Protein AF-A0A920ECJ3-F1 (afdb_monomer_lite)

Structure (mmCIF, N/CA/C/O backbone):
data_AF-A0A920ECJ3-F1
#
_entry.id   AF-A0A920ECJ3-F1
#
loop_
_atom_site.group_PDB
_atom_site.id
_atom_site.type_symbol
_atom_site.label_atom_id
_atom_site.label_alt_id
_atom_site.label_comp_id
_atom_site.label_asym_id
_atom_site.label_entity_id
_atom_site.label_seq_id
_atom_site.pdbx_PDB_ins_code
_atom_site.Cartn_x
_atom_site.Cartn_y
_atom_site.Cartn_z
_atom_site.occupancy
_atom_site.B_iso_or_equiv
_atom_site.auth_seq_id
_atom_site.auth_comp_id
_atom_site.auth_asym_id
_atom_site.auth_atom_id
_atom_site.pdbx_PDB_model_num
ATOM 1 N N . MET A 1 1 ? 9.152 9.566 -2.897 1.00 56.56 1 MET A N 1
ATOM 2 C CA . MET A 1 1 ? 8.257 10.695 -3.264 1.00 56.56 1 MET A CA 1
ATOM 3 C C . MET A 1 1 ? 6.819 10.217 -3.081 1.00 56.56 1 MET A C 1
ATOM 5 O O . MET A 1 1 ? 6.414 9.333 -3.817 1.00 56.56 1 MET A O 1
ATOM 9 N N . GLY A 1 2 ? 6.094 10.719 -2.073 1.00 70.94 2 GLY A N 1
ATOM 10 C CA . GLY A 1 2 ? 4.828 10.125 -1.602 1.00 70.94 2 GLY A CA 1
ATOM 11 C C . GLY A 1 2 ? 3.560 10.951 -1.839 1.00 70.94 2 GLY A C 1
ATOM 12 O O . GLY A 1 2 ? 2.548 10.647 -1.233 1.00 70.94 2 GLY A O 1
ATOM 13 N N . GLY A 1 3 ? 3.586 11.991 -2.681 1.00 87.81 3 GLY A N 1
ATOM 14 C CA . GLY A 1 3 ? 2.520 13.008 -2.732 1.00 87.81 3 GLY A CA 1
ATOM 15 C C . GLY A 1 3 ? 1.088 12.464 -2.847 1.00 87.81 3 GLY A C 1
ATOM 16 O O . GLY A 1 3 ? 0.232 12.853 -2.063 1.00 87.81 3 GLY A O 1
ATOM 17 N N . ILE A 1 4 ? 0.832 11.533 -3.772 1.00 94.44 4 ILE A N 1
ATOM 18 C CA . ILE A 1 4 ? -0.511 10.947 -3.935 1.00 94.44 4 ILE A CA 1
ATOM 19 C C . ILE A 1 4 ? -0.858 10.023 -2.763 1.00 94.44 4 ILE A C 1
ATOM 21 O O . ILE A 1 4 ? -1.931 10.148 -2.185 1.00 94.44 4 ILE A O 1
ATOM 25 N N . ALA A 1 5 ? 0.054 9.121 -2.392 1.00 95.75 5 ALA A N 1
ATOM 26 C CA . ALA A 1 5 ? -0.175 8.153 -1.320 1.00 95.75 5 ALA A CA 1
ATOM 27 C C . ALA A 1 5 ? -0.432 8.842 0.032 1.00 95.75 5 ALA A C 1
ATOM 29 O O . ALA A 1 5 ? -1.329 8.465 0.774 1.00 95.75 5 ALA A O 1
ATOM 30 N N . TRP A 1 6 ? 0.313 9.906 0.320 1.00 97.12 6 TRP A N 1
ATOM 31 C CA . TRP A 1 6 ? 0.138 10.732 1.510 1.00 97.12 6 TRP A CA 1
ATOM 32 C C . TRP A 1 6 ? -1.158 11.538 1.484 1.00 97.12 6 TRP A C 1
ATOM 34 O O . TRP A 1 6 ? -1.802 11.651 2.519 1.00 97.12 6 TRP A O 1
ATOM 44 N N . GLY A 1 7 ? -1.568 12.053 0.322 1.00 97.75 7 GLY A N 1
ATOM 45 C CA . GLY A 1 7 ? -2.862 12.724 0.178 1.00 97.75 7 GLY A CA 1
ATOM 46 C C . GLY A 1 7 ? -4.048 11.778 0.399 1.00 97.75 7 GLY A C 1
ATOM 47 O O . GLY A 1 7 ? -5.026 12.165 1.030 1.00 97.75 7 GLY A O 1
ATOM 48 N N . LEU A 1 8 ? -3.949 10.526 -0.062 1.00 97.69 8 LEU A N 1
ATOM 49 C CA . LEU A 1 8 ? -4.944 9.488 0.235 1.00 97.69 8 LEU A CA 1
ATOM 50 C C . LEU A 1 8 ? -4.976 9.161 1.733 1.00 97.69 8 LEU A C 1
ATOM 52 O O . LEU A 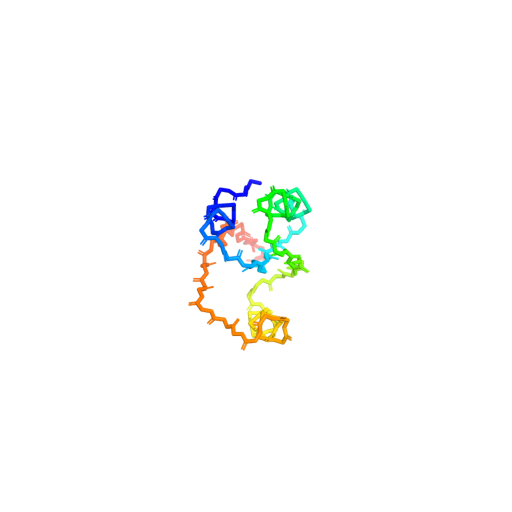1 8 ? -6.048 9.102 2.325 1.00 97.69 8 LEU A O 1
ATOM 56 N N . ALA A 1 9 ? -3.810 9.041 2.368 1.00 98.12 9 ALA A N 1
ATOM 57 C CA . ALA A 1 9 ? -3.733 8.817 3.807 1.00 98.12 9 ALA A CA 1
ATOM 58 C C . ALA A 1 9 ? -4.321 9.991 4.620 1.00 98.12 9 ALA A C 1
ATOM 60 O O . ALA A 1 9 ? -5.049 9.777 5.582 1.00 98.12 9 ALA A O 1
ATOM 61 N N . GLU A 1 10 ? -4.080 11.240 4.205 1.00 98.19 10 GLU A N 1
ATOM 62 C CA . GLU A 1 10 ? -4.710 12.435 4.799 1.00 98.19 10 GLU A CA 1
ATOM 63 C C . GLU A 1 10 ? -6.239 12.432 4.655 1.00 98.19 10 GLU A C 1
ATOM 65 O O . GLU A 1 10 ? -6.936 12.996 5.499 1.00 98.19 10 GLU A O 1
ATOM 70 N N . ALA A 1 11 ? -6.767 11.779 3.617 1.00 98.00 11 ALA A N 1
ATOM 71 C CA . ALA A 1 11 ? -8.199 11.574 3.425 1.00 98.00 11 ALA A CA 1
ATOM 72 C C . ALA A 1 11 ? -8.768 10.391 4.235 1.00 98.00 11 ALA A C 1
ATOM 74 O O . ALA A 1 11 ? -9.978 10.170 4.198 1.00 98.00 11 ALA A O 1
ATOM 75 N N . GLY A 1 12 ? -7.930 9.662 4.981 1.00 97.94 12 GLY A N 1
ATOM 76 C CA . GLY A 1 12 ? -8.338 8.518 5.798 1.00 97.94 12 GLY A CA 1
ATOM 77 C C . GLY A 1 12 ? -8.367 7.189 5.043 1.00 97.94 12 GLY A C 1
ATOM 78 O O . GLY A 1 12 ? -9.182 6.333 5.372 1.00 97.94 12 GLY A O 1
ATOM 79 N N . CYS A 1 13 ? -7.551 7.038 3.996 1.00 98.31 13 CYS A N 1
ATOM 80 C CA . CYS A 1 13 ? -7.402 5.768 3.291 1.00 98.31 13 CYS A CA 1
ATOM 81 C C . CYS A 1 13 ? -6.198 4.977 3.811 1.00 98.31 13 CYS A C 1
ATOM 83 O O . CYS A 1 13 ? -5.085 5.509 3.833 1.00 98.31 13 CYS A O 1
ATOM 85 N N . ASP A 1 14 ? -6.396 3.687 4.067 1.00 98.50 14 ASP A N 1
ATOM 86 C CA . ASP A 1 14 ? -5.311 2.706 4.097 1.00 98.50 14 ASP A CA 1
ATOM 87 C C . ASP A 1 14 ? -4.787 2.470 2.672 1.00 98.50 14 ASP A C 1
ATOM 89 O O . ASP A 1 14 ? -5.545 2.497 1.694 1.00 98.50 14 ASP A O 1
ATOM 93 N N . VAL A 1 15 ? -3.471 2.296 2.518 1.00 97.81 15 VAL A N 1
ATOM 94 C CA . VAL A 1 15 ? -2.828 2.349 1.196 1.00 97.81 15 VAL A CA 1
ATOM 95 C C . VAL A 1 15 ? -1.876 1.179 0.980 1.00 97.81 15 VAL A C 1
ATOM 97 O O . VAL A 1 15 ? -0.882 1.014 1.687 1.00 97.81 15 VAL A O 1
ATOM 100 N N . VAL A 1 16 ? -2.106 0.417 -0.091 1.00 97.38 16 VAL A N 1
ATOM 101 C CA . VAL A 1 16 ? -1.091 -0.490 -0.641 1.00 97.38 16 VAL A CA 1
ATOM 102 C C . VAL A 1 16 ? -0.256 0.265 -1.674 1.00 97.38 16 VAL A C 1
ATOM 104 O O . VAL A 1 16 ? -0.790 0.839 -2.623 1.00 97.38 16 VAL A O 1
ATOM 107 N N . ILE A 1 17 ? 1.064 0.272 -1.507 1.00 95.38 17 ILE A N 1
ATOM 108 C CA . ILE A 1 17 ? 2.006 0.939 -2.408 1.00 95.38 17 ILE A CA 1
ATOM 109 C C . ILE A 1 17 ? 2.859 -0.078 -3.167 1.00 95.38 17 ILE A C 1
ATOM 111 O O . ILE A 1 17 ? 3.433 -0.998 -2.586 1.00 95.38 17 ILE A O 1
ATOM 115 N N . ASN A 1 18 ? 2.978 0.122 -4.482 1.00 94.06 18 ASN A N 1
ATOM 116 C CA . ASN A 1 18 ? 3.789 -0.704 -5.369 1.00 94.06 18 ASN A CA 1
ATOM 117 C C . ASN A 1 18 ? 4.776 0.146 -6.175 1.00 94.06 18 ASN A C 1
ATOM 119 O O . ASN A 1 18 ? 4.418 1.169 -6.760 1.00 94.06 18 ASN A O 1
ATOM 123 N N . ALA A 1 19 ? 6.027 -0.299 -6.206 1.00 90.44 19 ALA A N 1
ATOM 124 C CA . ALA A 1 19 ? 7.070 0.197 -7.093 1.00 90.44 19 ALA A CA 1
ATOM 125 C C . ALA A 1 19 ? 8.167 -0.868 -7.214 1.00 90.44 19 ALA A C 1
ATOM 127 O O . ALA A 1 19 ? 8.131 -1.879 -6.522 1.00 90.44 19 ALA A O 1
ATOM 128 N N . ARG A 1 20 ? 9.168 -0.611 -8.062 1.00 86.12 20 ARG A N 1
ATOM 129 C CA . ARG A 1 20 ? 10.388 -1.424 -8.156 1.00 86.12 20 ARG A CA 1
ATOM 130 C C . ARG A 1 20 ? 11.507 -0.744 -7.365 1.00 86.12 20 ARG A C 1
ATOM 132 O O . ARG A 1 20 ? 12.103 0.213 -7.866 1.00 86.12 20 ARG A O 1
ATOM 139 N N . ARG A 1 21 ? 11.773 -1.221 -6.143 1.00 68.56 21 ARG A N 1
ATOM 140 C CA . ARG A 1 21 ? 12.938 -0.883 -5.286 1.00 68.56 21 ARG A CA 1
ATOM 141 C C . ARG A 1 21 ? 13.297 0.612 -5.147 1.00 68.56 21 ARG A C 1
ATOM 143 O O . ARG A 1 21 ? 14.481 0.958 -5.154 1.00 68.56 21 ARG A O 1
ATOM 150 N N . LYS A 1 22 ? 12.318 1.518 -5.025 1.00 67.94 22 LYS A N 1
ATOM 151 C CA . LYS A 1 22 ? 12.570 2.948 -4.735 1.00 67.94 22 LYS A CA 1
ATOM 152 C C . LYS A 1 22 ? 11.630 3.497 -3.668 1.00 67.94 22 LYS A C 1
ATOM 154 O O . LYS A 1 22 ? 10.425 3.520 -3.887 1.00 67.94 22 LYS A O 1
ATOM 159 N N . ASP A 1 23 ? 12.214 4.008 -2.582 1.00 83.38 23 ASP A N 1
ATOM 160 C CA . ASP A 1 23 ? 11.602 4.858 -1.546 1.00 83.38 23 ASP A CA 1
ATOM 161 C C . ASP A 1 23 ? 10.216 4.412 -1.024 1.00 83.38 23 ASP A C 1
ATOM 163 O O . ASP A 1 23 ? 9.417 5.254 -0.586 1.00 83.38 23 ASP A O 1
ATOM 167 N N . LEU A 1 24 ? 9.905 3.111 -1.073 1.00 91.44 24 LEU A N 1
ATOM 168 C CA . LEU A 1 24 ? 8.610 2.584 -0.635 1.00 91.44 24 LEU A CA 1
ATOM 169 C C . LEU A 1 24 ? 8.487 2.701 0.880 1.00 91.44 24 LEU A C 1
ATOM 171 O O . LEU A 1 24 ? 7.471 3.173 1.370 1.00 91.44 24 LEU A O 1
ATOM 175 N N . GLU A 1 25 ? 9.553 2.407 1.614 1.00 93.81 25 GLU A N 1
ATOM 176 C CA . GLU A 1 25 ? 9.605 2.477 3.073 1.00 93.81 25 GLU A CA 1
ATOM 177 C C . GLU A 1 25 ? 9.403 3.909 3.583 1.00 93.81 25 GLU A C 1
ATOM 179 O O . GLU A 1 25 ? 8.685 4.132 4.552 1.00 93.81 25 GLU A O 1
ATOM 184 N N . ILE A 1 26 ? 9.983 4.905 2.901 1.00 94.38 26 ILE A N 1
ATOM 185 C CA . ILE A 1 26 ? 9.771 6.325 3.229 1.00 94.38 26 ILE A CA 1
ATOM 186 C C . ILE A 1 26 ? 8.307 6.706 2.997 1.00 94.38 26 ILE A C 1
ATOM 188 O O . ILE A 1 26 ? 7.712 7.444 3.782 1.00 94.38 26 ILE A O 1
ATOM 192 N N . THR A 1 27 ? 7.726 6.218 1.902 1.00 95.06 27 THR A N 1
ATOM 193 C CA . THR A 1 27 ? 6.333 6.508 1.563 1.00 95.06 27 THR A CA 1
ATOM 194 C C . THR A 1 27 ? 5.383 5.851 2.562 1.00 95.06 27 THR A C 1
ATOM 196 O O . THR A 1 27 ? 4.510 6.549 3.071 1.00 95.06 27 THR A O 1
ATOM 199 N N . ALA A 1 28 ? 5.606 4.576 2.899 1.00 96.75 28 ALA A N 1
ATOM 200 C CA . ALA A 1 28 ? 4.863 3.827 3.911 1.00 96.75 28 ALA A CA 1
ATOM 201 C C . ALA A 1 28 ? 4.919 4.519 5.269 1.00 96.75 28 ALA A C 1
ATOM 203 O O . ALA A 1 28 ? 3.880 4.846 5.828 1.00 96.75 28 ALA A O 1
ATOM 204 N N . LYS A 1 29 ? 6.119 4.881 5.735 1.00 97.06 29 LYS A N 1
ATOM 205 C CA . LYS A 1 29 ? 6.266 5.616 6.991 1.00 97.06 29 LYS A CA 1
ATOM 206 C C . LYS A 1 29 ? 5.471 6.925 6.990 1.00 97.06 29 LYS A C 1
ATOM 208 O O . LYS A 1 29 ? 4.842 7.267 7.980 1.00 97.06 29 LYS A O 1
ATOM 213 N N . GLY A 1 30 ? 5.467 7.659 5.877 1.00 96.88 30 GLY A N 1
ATOM 214 C CA . GLY A 1 30 ? 4.678 8.886 5.779 1.00 96.88 30 GLY A CA 1
ATOM 215 C C . GLY A 1 30 ? 3.159 8.651 5.773 1.00 96.88 30 GLY A C 1
ATOM 216 O O . GLY A 1 30 ? 2.427 9.527 6.228 1.00 96.88 30 GLY A O 1
ATOM 217 N N . ILE A 1 31 ? 2.675 7.504 5.287 1.00 98.12 31 ILE A N 1
ATOM 218 C CA . ILE A 1 31 ? 1.266 7.090 5.425 1.00 98.12 31 ILE A CA 1
ATOM 219 C C . ILE A 1 31 ? 0.961 6.798 6.903 1.00 98.12 31 ILE A C 1
ATOM 221 O O . ILE A 1 31 ? 0.015 7.354 7.455 1.00 98.12 31 ILE A O 1
ATOM 225 N N . GLU A 1 32 ? 1.817 6.020 7.566 1.00 98.00 32 GLU A N 1
ATOM 226 C CA . GLU A 1 32 ? 1.676 5.662 8.985 1.00 98.00 32 GLU A CA 1
ATOM 227 C C . GLU A 1 32 ? 1.706 6.892 9.906 1.00 98.00 32 GLU A C 1
ATOM 229 O O . GLU A 1 32 ? 0.911 7.002 10.837 1.00 98.00 32 GLU A O 1
ATOM 234 N N . GLU A 1 33 ? 2.562 7.879 9.620 1.00 98.06 33 GLU A N 1
ATOM 235 C CA . GLU A 1 33 ? 2.614 9.163 10.339 1.00 98.06 33 GLU A CA 1
ATOM 236 C C . GLU A 1 33 ? 1.308 9.973 10.227 1.00 98.06 33 GLU A C 1
ATOM 238 O O . GLU A 1 33 ? 1.058 10.856 11.049 1.00 98.06 33 GLU A O 1
ATOM 243 N N . ARG A 1 34 ? 0.458 9.669 9.239 1.00 97.94 34 ARG A N 1
ATOM 244 C CA . ARG A 1 34 ? -0.885 10.252 9.061 1.00 97.94 34 ARG A CA 1
ATOM 245 C C . ARG A 1 34 ? -1.986 9.409 9.707 1.00 97.94 34 ARG A C 1
ATOM 247 O O . ARG A 1 34 ? -3.156 9.769 9.622 1.00 97.94 34 ARG A O 1
ATOM 254 N N . GLY A 1 35 ? -1.616 8.324 10.386 1.00 98.31 35 GLY A N 1
ATOM 255 C CA . GLY A 1 35 ? -2.523 7.471 11.146 1.00 98.31 35 GLY A CA 1
ATOM 256 C C . GLY A 1 35 ? -3.286 6.449 10.308 1.00 98.31 35 GLY A C 1
ATOM 257 O O . GLY A 1 35 ? -4.311 5.970 10.781 1.00 98.31 35 GLY A O 1
ATOM 258 N N . GLN A 1 36 ? -2.828 6.156 9.090 1.00 98.50 36 GLN A N 1
ATOM 259 C CA . GLN A 1 36 ? -3.386 5.109 8.226 1.00 98.50 36 GLN A CA 1
ATOM 260 C C . GLN A 1 36 ? -2.397 3.952 8.073 1.00 98.50 36 GLN A C 1
ATOM 262 O O . GLN A 1 36 ? -1.200 4.120 8.313 1.00 98.50 36 GLN A O 1
ATOM 267 N N . GLU A 1 37 ? -2.878 2.787 7.657 1.00 98.19 37 GLU A N 1
ATOM 268 C CA . GLU A 1 37 ? -2.043 1.615 7.417 1.00 98.19 37 GLU A CA 1
ATOM 269 C C . GLU A 1 37 ? -1.406 1.642 6.022 1.00 98.19 37 GLU A C 1
ATOM 271 O O . GLU A 1 37 ? -1.997 2.082 5.030 1.00 98.19 37 GLU A O 1
ATOM 276 N N . ALA A 1 38 ? -0.168 1.149 5.940 1.00 97.50 38 ALA A N 1
ATOM 277 C CA . ALA A 1 38 ? 0.584 1.054 4.699 1.00 97.50 38 ALA A CA 1
ATOM 278 C C . ALA A 1 38 ? 1.055 -0.378 4.452 1.00 97.50 38 ALA A C 1
ATOM 280 O O . ALA A 1 38 ? 1.711 -0.982 5.299 1.00 97.50 38 ALA A O 1
ATOM 281 N N . LEU A 1 39 ? 0.802 -0.896 3.250 1.00 97.31 39 LEU A N 1
ATOM 282 C CA . LEU A 1 39 ? 1.352 -2.177 2.807 1.00 97.31 39 LEU A CA 1
ATOM 283 C C . LEU A 1 39 ? 2.274 -1.976 1.613 1.00 97.31 39 LEU A C 1
ATOM 285 O O . LEU A 1 39 ? 1.913 -1.346 0.622 1.00 97.31 39 LEU A O 1
ATOM 289 N N . ILE A 1 40 ? 3.477 -2.533 1.703 1.00 95.69 40 ILE A N 1
ATOM 290 C CA . ILE A 1 40 ? 4.470 -2.472 0.634 1.00 95.69 40 ILE A CA 1
ATOM 291 C C . ILE A 1 40 ? 4.372 -3.734 -0.213 1.00 95.69 40 ILE A C 1
ATOM 293 O O . ILE A 1 40 ? 4.497 -4.848 0.295 1.00 95.69 40 ILE A O 1
ATOM 297 N N . TYR A 1 41 ? 4.237 -3.550 -1.522 1.00 94.69 41 TYR A N 1
ATOM 298 C CA . TYR A 1 41 ? 4.338 -4.622 -2.501 1.00 94.69 41 TYR A CA 1
ATOM 299 C C . TYR A 1 41 ? 5.406 -4.281 -3.544 1.00 94.69 41 TYR A C 1
ATOM 301 O O . TYR A 1 41 ? 5.141 -3.582 -4.519 1.00 94.69 41 TYR A O 1
ATOM 309 N N . ASP A 1 42 ? 6.638 -4.744 -3.332 1.00 92.50 42 ASP A N 1
ATOM 310 C CA . ASP A 1 42 ? 7.774 -4.501 -4.236 1.00 92.50 42 ASP A CA 1
ATOM 311 C C . ASP A 1 42 ? 7.778 -5.522 -5.385 1.00 92.50 42 ASP A C 1
ATOM 313 O O . ASP A 1 42 ? 8.262 -6.646 -5.245 1.00 92.50 42 ASP A O 1
ATOM 317 N N . ALA A 1 43 ? 7.179 -5.145 -6.515 1.00 90.38 43 ALA A N 1
ATOM 318 C CA . ALA A 1 43 ? 7.053 -5.994 -7.699 1.00 90.38 43 ALA A CA 1
ATOM 319 C C . ALA A 1 43 ? 6.877 -5.157 -8.976 1.00 90.38 43 ALA A C 1
ATOM 321 O O . ALA A 1 43 ? 6.432 -4.008 -8.923 1.00 90.38 43 ALA A O 1
ATOM 322 N N . ASP A 1 44 ? 7.183 -5.734 -10.144 1.00 90.56 44 ASP A N 1
ATOM 323 C CA . ASP A 1 44 ? 6.815 -5.122 -11.426 1.00 90.56 44 ASP A CA 1
ATOM 324 C C . ASP A 1 44 ? 5.306 -5.266 -11.645 1.00 90.56 44 ASP A C 1
ATOM 326 O O . ASP A 1 44 ? 4.789 -6.374 -11.799 1.00 90.56 44 ASP A O 1
ATOM 330 N N . ILE A 1 45 ? 4.598 -4.137 -11.655 1.00 90.94 45 ILE A N 1
ATOM 331 C CA . ILE A 1 45 ? 3.139 -4.112 -11.764 1.00 90.94 45 ILE A CA 1
ATOM 332 C C . ILE A 1 45 ? 2.611 -4.766 -13.045 1.00 90.94 45 ILE A C 1
ATOM 334 O O . ILE A 1 45 ? 1.481 -5.244 -13.051 1.00 90.94 45 ILE A O 1
ATOM 338 N N . ARG A 1 46 ? 3.413 -4.803 -14.121 1.00 89.44 46 ARG A N 1
ATOM 339 C CA . ARG A 1 46 ? 2.991 -5.346 -15.423 1.00 89.44 46 ARG A CA 1
ATOM 340 C C . ARG A 1 46 ? 2.614 -6.820 -15.338 1.00 89.44 46 ARG A C 1
ATOM 342 O O . ARG A 1 46 ? 1.697 -7.239 -16.033 1.00 89.44 46 ARG A O 1
ATOM 349 N N . ASP A 1 47 ? 3.278 -7.553 -14.450 1.00 89.94 47 ASP A N 1
ATOM 350 C CA . ASP A 1 47 ? 3.085 -8.991 -14.271 1.00 89.94 47 ASP A CA 1
ATOM 351 C C . ASP A 1 47 ? 2.357 -9.336 -12.958 1.00 89.94 47 ASP A C 1
ATOM 353 O O . ASP A 1 47 ? 2.062 -10.500 -12.710 1.00 89.94 47 ASP A O 1
ATOM 357 N N . ASN A 1 48 ? 2.091 -8.350 -12.090 1.00 93.69 48 ASN A N 1
ATOM 358 C CA . ASN A 1 48 ? 1.650 -8.590 -10.707 1.00 93.69 48 ASN A CA 1
ATOM 359 C C . ASN A 1 48 ? 0.439 -7.745 -10.268 1.00 93.69 48 ASN A C 1
ATOM 361 O O . ASN A 1 48 ? 0.177 -7.613 -9.072 1.00 93.69 48 ASN A O 1
ATOM 365 N N . SER A 1 49 ? -0.303 -7.153 -11.205 1.00 94.38 49 SER A N 1
ATOM 366 C CA . SER A 1 49 ? -1.456 -6.294 -10.895 1.00 94.38 49 SER A CA 1
ATOM 367 C C . SER A 1 49 ? -2.587 -7.030 -10.172 1.00 94.38 49 SER A C 1
ATOM 369 O O . SER A 1 49 ? -3.105 -6.503 -9.190 1.00 94.38 49 SER A O 1
ATOM 371 N N . GLU A 1 50 ? -2.925 -8.252 -10.596 1.00 96.69 50 GLU A N 1
ATOM 372 C CA . GLU A 1 50 ? -3.944 -9.082 -9.934 1.00 96.69 50 GLU A CA 1
ATOM 373 C C . GLU A 1 50 ? -3.566 -9.344 -8.475 1.00 96.69 50 GLU A C 1
ATOM 375 O O . GLU A 1 50 ? -4.343 -9.072 -7.565 1.00 96.69 50 GLU A O 1
ATOM 380 N N . ARG A 1 51 ? -2.315 -9.755 -8.238 1.00 96.56 51 ARG A N 1
ATOM 381 C CA . ARG A 1 51 ? -1.829 -10.058 -6.891 1.00 96.56 51 ARG A CA 1
ATOM 382 C C . ARG A 1 51 ? -1.807 -8.835 -5.975 1.00 96.56 51 ARG A C 1
ATOM 384 O O . ARG A 1 51 ? -2.028 -8.977 -4.775 1.00 96.56 51 ARG A O 1
ATOM 391 N N . LEU A 1 52 ? -1.535 -7.651 -6.523 1.00 96.44 52 LEU A N 1
ATOM 392 C CA . LEU A 1 52 ? -1.610 -6.397 -5.776 1.00 96.44 52 LEU A CA 1
ATOM 393 C C . LEU A 1 52 ? -3.054 -6.071 -5.364 1.00 96.44 52 LEU A C 1
ATOM 395 O O . LEU A 1 52 ? -3.280 -5.636 -4.237 1.00 96.44 52 LEU A O 1
ATOM 399 N N . GLY A 1 53 ? -4.018 -6.293 -6.262 1.00 97.25 53 GLY A N 1
ATOM 400 C CA . GLY A 1 53 ? -5.441 -6.126 -5.966 1.00 97.25 53 GLY A CA 1
ATOM 401 C C . GLY A 1 53 ? -5.926 -7.098 -4.892 1.00 97.25 53 GLY A C 1
ATOM 402 O O . GLY A 1 53 ? -6.548 -6.666 -3.922 1.00 97.25 53 GLY A O 1
ATOM 403 N N . ASP A 1 54 ? -5.563 -8.377 -5.016 1.00 97.69 54 ASP A N 1
ATOM 404 C CA . ASP A 1 54 ? -5.864 -9.398 -4.008 1.00 97.69 54 ASP A CA 1
ATOM 405 C C . ASP A 1 54 ? -5.307 -9.005 -2.639 1.00 97.69 54 ASP A C 1
ATOM 407 O O . ASP A 1 54 ? -6.017 -9.074 -1.645 1.00 97.69 54 ASP A O 1
ATOM 411 N N . LEU A 1 55 ? -4.059 -8.521 -2.579 1.00 97.06 55 LEU A N 1
ATOM 412 C CA . LEU A 1 55 ? -3.442 -8.091 -1.324 1.00 97.06 55 LEU A CA 1
ATOM 413 C C . LEU A 1 55 ? -4.239 -6.971 -0.640 1.00 97.06 55 LEU A C 1
ATOM 415 O O . LEU A 1 55 ? -4.384 -6.992 0.582 1.00 97.06 55 LEU A O 1
ATOM 419 N N . ALA A 1 56 ? -4.746 -6.004 -1.408 1.00 97.62 56 ALA A N 1
ATOM 420 C CA . ALA A 1 56 ? -5.570 -4.924 -0.873 1.00 97.62 56 ALA A CA 1
ATOM 421 C C . ALA A 1 56 ? -6.891 -5.457 -0.302 1.00 97.62 56 ALA A C 1
ATOM 423 O O . ALA A 1 56 ? -7.246 -5.130 0.828 1.00 97.62 56 ALA A O 1
ATOM 424 N N . ILE A 1 57 ? -7.579 -6.328 -1.044 1.00 98.19 57 ILE A N 1
ATOM 425 C CA . ILE A 1 57 ? -8.854 -6.919 -0.617 1.00 98.19 57 ILE A CA 1
ATOM 426 C C . ILE A 1 57 ? -8.659 -7.825 0.601 1.00 98.19 57 ILE A C 1
ATOM 428 O O . ILE A 1 57 ? -9.412 -7.720 1.564 1.00 98.19 57 ILE A O 1
ATOM 432 N N . ASP A 1 58 ? -7.642 -8.684 0.591 1.00 98.12 58 ASP A N 1
ATOM 433 C CA . ASP A 1 58 ? -7.361 -9.615 1.685 1.00 98.12 58 ASP A CA 1
ATOM 434 C C . ASP A 1 58 ? -7.006 -8.877 2.985 1.00 98.12 58 ASP A C 1
ATOM 436 O O . ASP A 1 58 ? -7.327 -9.355 4.074 1.00 98.12 58 ASP A O 1
ATOM 440 N N . SER A 1 59 ? -6.350 -7.717 2.878 1.00 97.25 59 SER A N 1
ATOM 441 C CA . SER A 1 59 ? -5.868 -6.966 4.042 1.00 97.25 59 SER A CA 1
ATOM 442 C C . SER A 1 59 ? -6.888 -5.956 4.568 1.00 97.25 59 SER A C 1
ATOM 444 O O . SER A 1 59 ? -7.054 -5.838 5.778 1.00 97.25 59 SER A O 1
ATOM 446 N N . PHE A 1 60 ? -7.585 -5.247 3.675 1.00 96.81 60 PHE A N 1
ATOM 447 C CA . PHE A 1 60 ? -8.479 -4.135 4.029 1.00 96.81 60 PHE A CA 1
ATOM 448 C C . PHE A 1 60 ? -9.963 -4.428 3.761 1.00 96.81 60 PHE A C 1
ATOM 450 O O . PHE A 1 60 ? -10.834 -3.637 4.116 1.00 96.81 60 PHE A O 1
ATOM 457 N N . GLY A 1 61 ? -10.285 -5.576 3.162 1.00 97.44 61 GLY A N 1
ATOM 458 C CA . GLY A 1 61 ? -11.649 -6.022 2.867 1.00 97.44 61 GLY A CA 1
ATOM 459 C C . GLY A 1 61 ? -12.218 -5.516 1.537 1.00 97.44 61 GLY A C 1
ATOM 460 O O . GLY A 1 61 ? -13.146 -6.130 1.006 1.00 97.44 61 GLY A O 1
ATOM 461 N N . SER A 1 62 ? -11.666 -4.442 0.967 1.00 96.19 62 SER A N 1
ATOM 462 C CA . SER A 1 62 ? -12.063 -3.894 -0.336 1.00 96.19 62 SER A CA 1
ATOM 463 C C . SER A 1 62 ? -10.905 -3.198 -1.056 1.00 96.19 62 SER A C 1
ATOM 465 O O . SER A 1 62 ? -9.882 -2.858 -0.467 1.00 96.19 62 SER A O 1
ATOM 467 N N . LEU A 1 63 ? -11.085 -2.981 -2.362 1.00 97.19 63 LEU A N 1
ATOM 468 C CA . LEU A 1 63 ? -10.263 -2.087 -3.173 1.00 97.19 63 LEU A CA 1
ATOM 469 C C . LEU A 1 63 ? -11.173 -1.016 -3.786 1.00 97.19 63 LEU A C 1
ATOM 471 O O . LEU A 1 63 ? -11.888 -1.284 -4.751 1.00 97.19 63 LEU A O 1
ATOM 475 N N . ASP A 1 64 ? -11.134 0.190 -3.224 1.00 97.81 64 ASP A N 1
ATOM 476 C CA . ASP A 1 64 ? -12.026 1.289 -3.620 1.00 97.81 64 ASP A CA 1
ATOM 477 C C . ASP A 1 64 ? -11.404 2.227 -4.664 1.00 97.81 64 ASP A C 1
ATOM 479 O O . ASP A 1 64 ? -12.095 2.760 -5.534 1.00 97.81 64 ASP A O 1
ATOM 483 N N . ILE A 1 65 ? -10.084 2.437 -4.593 1.00 97.56 65 ILE A N 1
ATOM 484 C CA . ILE A 1 65 ? -9.348 3.376 -5.446 1.00 97.56 65 ILE A CA 1
ATOM 485 C C . ILE A 1 65 ? -8.097 2.686 -5.999 1.00 97.56 65 ILE A C 1
ATOM 487 O O . ILE A 1 65 ? -7.242 2.229 -5.246 1.00 97.56 65 ILE A O 1
ATOM 491 N N . TRP A 1 66 ? -7.957 2.673 -7.328 1.00 96.31 66 TRP A N 1
ATOM 492 C CA . TRP A 1 66 ? -6.739 2.243 -8.016 1.00 96.31 66 TRP A CA 1
ATOM 493 C C . TRP A 1 66 ? -6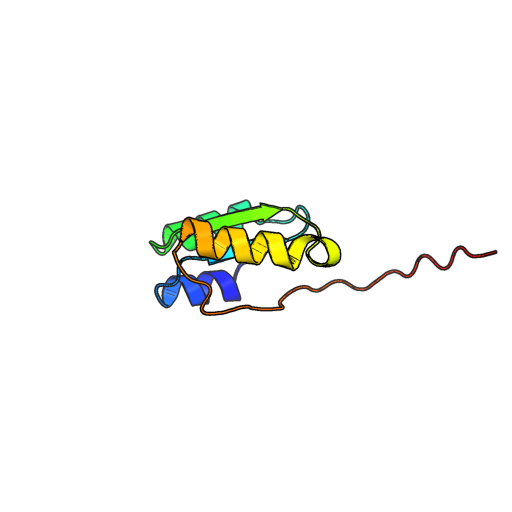.078 3.418 -8.736 1.00 96.31 66 TRP A C 1
ATOM 495 O O . TRP A 1 66 ? -6.683 4.053 -9.603 1.00 96.31 66 TRP A O 1
ATOM 505 N N . VAL A 1 67 ? -4.810 3.686 -8.419 1.00 94.75 67 VAL A N 1
ATOM 506 C CA . VAL A 1 67 ? -4.046 4.775 -9.035 1.00 94.75 67 VAL A CA 1
ATOM 507 C C . VAL A 1 67 ? -2.929 4.212 -9.911 1.00 94.75 67 VAL A C 1
ATOM 509 O O . VAL A 1 67 ? -1.915 3.720 -9.422 1.00 94.75 67 VAL A O 1
ATOM 512 N N . ASN A 1 68 ? -3.062 4.377 -11.228 1.00 91.56 68 ASN A N 1
ATOM 513 C CA . ASN A 1 68 ? -1.999 4.075 -12.190 1.00 91.56 68 ASN A CA 1
ATOM 514 C C . ASN A 1 68 ? -0.942 5.193 -12.203 1.00 91.56 68 ASN A C 1
ATOM 516 O O . ASN A 1 68 ? -0.897 6.005 -13.122 1.00 91.56 68 ASN A O 1
ATOM 520 N N . ASN A 1 69 ? -0.097 5.252 -11.171 1.00 85.69 69 ASN A N 1
ATOM 521 C CA . ASN A 1 69 ? 0.984 6.245 -11.042 1.00 85.69 69 ASN A CA 1
ATOM 522 C C . ASN A 1 69 ? 2.362 5.705 -11.483 1.00 85.69 69 ASN A C 1
ATOM 524 O O . ASN A 1 69 ? 3.415 6.199 -11.078 1.00 85.69 69 ASN A O 1
ATOM 528 N N . VAL A 1 70 ? 2.376 4.641 -12.280 1.00 84.00 70 VAL A N 1
ATOM 529 C CA . VAL A 1 70 ? 3.616 4.002 -12.725 1.00 84.00 70 VAL A CA 1
ATOM 530 C C . VAL A 1 70 ? 4.226 4.853 -13.834 1.00 84.00 70 VAL A C 1
ATOM 532 O O . VAL A 1 70 ? 3.623 5.045 -14.886 1.00 84.00 70 VAL A O 1
ATOM 535 N N . GLY A 1 71 ? 5.427 5.369 -13.588 1.00 74.81 71 GLY A N 1
ATOM 536 C CA . GLY A 1 71 ? 6.195 6.156 -14.545 1.00 74.81 71 GLY A CA 1
ATOM 537 C C . GLY A 1 71 ? 7.564 5.532 -14.797 1.00 74.81 71 GLY A C 1
ATOM 538 O O . GLY A 1 71 ? 8.240 5.080 -13.874 1.00 74.81 71 GLY A O 1
ATOM 539 N N . GLY A 1 72 ? 7.982 5.516 -16.056 1.00 63.78 72 GLY A N 1
ATOM 540 C CA . GLY A 1 72 ? 9.298 5.054 -16.476 1.00 63.78 72 GLY A CA 1
ATOM 541 C C 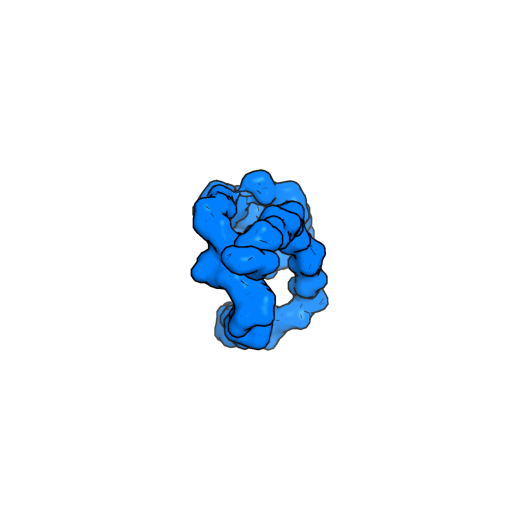. GLY A 1 72 ? 9.391 5.131 -17.988 1.00 63.78 72 GLY A C 1
ATOM 542 O O . GLY A 1 72 ? 8.530 4.608 -18.686 1.00 63.78 72 GLY A O 1
ATOM 543 N N . SER A 1 73 ? 10.403 5.822 -18.497 1.00 56.12 73 SER A N 1
ATOM 544 C CA . SER A 1 73 ? 10.772 5.729 -19.902 1.00 56.12 73 SER A CA 1
ATOM 545 C C . SER A 1 73 ? 11.300 4.320 -20.148 1.00 56.12 73 SER A C 1
ATOM 547 O O . SER A 1 73 ? 12.304 3.929 -19.551 1.00 56.12 73 SER A O 1
ATOM 549 N N . ASP A 1 74 ? 10.615 3.559 -20.998 1.00 57.16 74 ASP A N 1
ATOM 550 C CA . ASP A 1 74 ? 11.201 2.379 -21.616 1.00 57.16 74 ASP A CA 1
ATOM 551 C C . ASP A 1 74 ? 12.442 2.853 -22.385 1.00 57.16 74 ASP A C 1
ATOM 553 O O . ASP A 1 74 ? 12.328 3.401 -23.482 1.00 57.16 74 ASP A O 1
ATOM 557 N N . GLU A 1 75 ? 13.647 2.656 -21.848 1.00 51.19 75 GLU A N 1
ATOM 558 C CA . GLU A 1 75 ? 14.766 2.428 -22.755 1.00 51.19 75 GLU A CA 1
ATOM 559 C C . GLU A 1 75 ? 14.458 1.089 -23.421 1.00 51.19 75 GLU A C 1
ATOM 561 O O . GLU A 1 75 ? 14.694 0.013 -22.867 1.00 51.19 75 GLU A O 1
ATOM 566 N N . LYS A 1 76 ? 13.831 1.155 -24.602 1.00 45.31 76 LYS A N 1
ATOM 567 C CA . LYS A 1 76 ? 13.856 0.040 -25.537 1.00 45.31 76 LYS A CA 1
ATOM 568 C C . LYS A 1 76 ? 15.329 -0.295 -25.728 1.00 45.31 76 LYS A C 1
ATOM 570 O O . LYS A 1 76 ? 16.045 0.449 -26.388 1.00 45.31 76 LYS A O 1
ATOM 575 N N . ASN A 1 77 ? 15.780 -1.409 -25.162 1.00 47.53 77 ASN A N 1
ATOM 576 C CA . ASN A 1 77 ? 17.002 -2.041 -25.627 1.00 47.53 77 ASN A CA 1
ATOM 577 C C . ASN A 1 77 ? 16.742 -2.498 -27.066 1.00 47.53 77 ASN A C 1
ATOM 579 O O . ASN A 1 77 ? 16.307 -3.622 -27.312 1.00 47.53 77 ASN A O 1
ATOM 583 N N . GLU A 1 78 ? 16.980 -1.600 -28.019 1.00 48.25 78 GLU A N 1
ATOM 584 C CA . GLU A 1 78 ? 17.154 -1.914 -29.431 1.00 48.25 78 GLU A CA 1
ATOM 585 C C . GLU A 1 78 ? 18.496 -2.634 -29.599 1.00 48.25 78 GLU A C 1
ATOM 587 O O . GLU A 1 78 ? 19.447 -2.102 -30.151 1.00 48.25 78 GLU A O 1
ATOM 592 N N . ASN A 1 79 ? 18.585 -3.861 -29.092 1.00 50.41 79 ASN A N 1
ATOM 593 C CA . ASN A 1 79 ? 19.625 -4.802 -29.492 1.00 50.41 79 ASN A CA 1
ATOM 594 C C . ASN A 1 79 ? 18.944 -6.005 -30.140 1.00 50.41 79 ASN A C 1
ATOM 596 O O . ASN A 1 79 ? 18.889 -7.101 -29.588 1.00 50.41 79 ASN A O 1
ATOM 600 N N . ALA A 1 80 ? 18.395 -5.752 -31.325 1.00 48.25 80 ALA A N 1
ATOM 601 C CA . ALA A 1 80 ? 18.179 -6.765 -32.340 1.00 48.25 80 ALA A CA 1
ATOM 602 C C . ALA A 1 80 ? 19.033 -6.371 -33.551 1.00 48.25 80 ALA A C 1
ATOM 604 O O . ALA A 1 80 ? 18.580 -5.634 -34.422 1.00 48.25 80 ALA A O 1
ATOM 605 N N . ASN A 1 81 ? 20.290 -6.813 -33.540 1.00 45.56 81 ASN A N 1
ATOM 606 C CA . ASN A 1 81 ? 21.122 -7.028 -34.722 1.00 45.56 81 ASN A CA 1
ATOM 607 C C . ASN A 1 81 ? 22.032 -8.220 -34.448 1.00 45.56 81 ASN A C 1
ATOM 609 O O . ASN A 1 81 ? 22.715 -8.194 -33.399 1.00 45.56 81 ASN A O 1
#

Radius of gyration: 14.36 Å; chains: 1; bounding box: 33×23×46 Å

Sequence (81 aa):
MGGIAWGLAEAGCDVVINARRKDLEITAKGIEERGQEALIYDADIRDNSERLGDLAIDSFGSLDIWVNNVGGSDEKNENAN

Secondary structure (DSSP, 8-state):
--HHHHHHHHTT--EEEEESSSSHHHHHHHHHTTT--EEEEES-HHHHHHHHH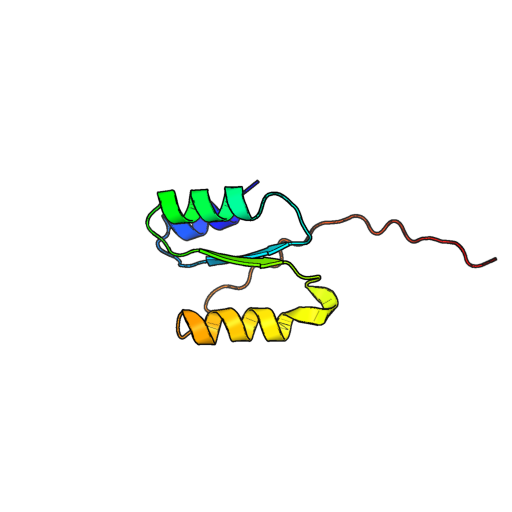HHHHHHHS--------------------

pLDDT: mean 88.08, std 15.83, range [45.31, 98.5]

Foldseek 3Di:
DQVVVLVCLLVVDADEDEDAPPCQVVNQVSSVVSVHHYHYDHDDCVVCVVVSQVVCCVPVVHDDDDDPPDDDDPPPPPPDD

=== Feature glossary ===
The record interleaves many kinds of information about one protein. Here is each kind framed as the question it answers.

Q: What known structures does this most resemble?
A: Structural nearest neighbors (via Foldseek easy-search vs the PDB). Reported per hit: target PDB id, E-value, and alignment TM-score. A TM-score above ~0.5 is the conventional threshold for 'same fold'.

Q: Where is each backbone atom in 3D?
A: The mmCIF table is the protein's shape written out atom by atom. For each backbone N, Cα, C, and carbonyl O, it records an (x, y, z) coordinate triple in Å plus the residue type, chain letter, and residue number.

Q: What are the backbone torsion angles?
A: The φ/ψ torsion pair specifies the backbone conformation at each residue. φ rotates about the N–Cα bond, ψ about the Cα–C bond. Steric clashes forbid most of the (φ, ψ) plane — the allowed regions (α-helix basin, β-sheet basin, left-handed helix) are the Ramachandran-allowed regions.

Q: Which residues are buried vs exposed?
A: Solvent-accessible surface area (SASA) is the area in Å² traced out by the centre of a 1.4 Å probe sphere (a water molecule) rolled over the protein's van der Waals surface (Shrake–Rupley / Lee–Richards construction). Buried residues have near-zero SASA; fully exposed residues can exceed 200 Å². The total SASA scales roughly with the number of surface residues.

Q: How confident is the AlphaFold model at each residue?
A: pLDDT is the predicted lDDT-Cα score: AlphaFold's confidence that the local environment of each residue (all inter-atomic distances within 15 Å) is correctly placed. It is a per-residue number between 0 and 100, with higher meaning more reliable.

Q: What does the local fold look like, residue by residue?
A: 3Di is Foldseek's structural alphabet. Each residue is assigned one of twenty discrete states based on how its Cα sits relative to its spatial (not sequential) neighbors. Aligning 3Di strings finds structural homologs roughly as well as full 3D superposition, but orders of magnitude faster.

Q: How big and how compact is the whole molecule?
A: Radius of gyration (Rg) is the root-mean-square distance of Cα atoms from their centroid — a single number for overall size and compactness. A globular domain of N residues has Rg ≈ 2.2·N^0.38 Å; an extended or disordered chain has a much larger Rg. The Cα contact count is the number of residue pairs whose Cα atoms are within 8 Å and are more than four positions apart in sequence — a standard proxy for tertiary packing density. The bounding box is the smallest axis-aligned box enclosing all Cα atoms.

Q: Which residues are in helices, strands, or loops?
A: DSSP 8-state secondary structure assigns each residue one of H (α-helix), G (3₁₀-helix), I (π-helix), E (extended β-strand), B (isolated β-bridge), T (hydrogen-bonded turn), S (bend), or '-' (coil). The assignment is computed from backbone hydrogen-bond geometry via the Kabsch–Sander algorithm.

Q: How mobile is each atom in the crystal?
A: Crystallographic B-factors measure how much each atom's electron density is smeared out, in Å². They rise in mobile loops and surface residues and fall in the buried interior. In AlphaFold models this column is repurposed to hold pLDDT instead.

Q: What if only a Cα trace is available?
A: P-SEA three-state annotation labels each residue as helix, strand, or coil based purely on the geometry of the Cα trace. It serves as a fallback when the full backbone (and thus DSSP) is unavailable.

Q: What family and function is it annotated with?
A: Database cross-references. InterPro integrates a dozen domain/family signature databases into unified entries with residue-range hits. GO terms attach function/process/location labels with evidence codes. CATH codes position the fold in a fou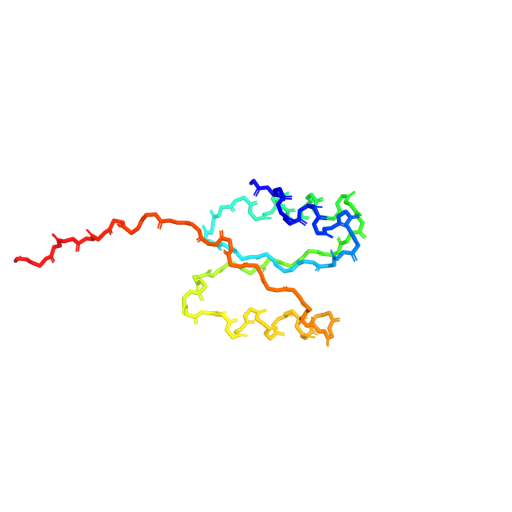r-level structural taxonomy. Organism is the NCBI-taxonomy species name.

Q: Are the domains correctly placed relative to each other?
A: Predicted Aligned Error (PAE) is an AlphaFold confidence matrix: entry (i, j) is the expected error in the position of residue j, in ångströms, when the prediction is superimposed on the true structure at residue i. Low PAE within a block of residues means that block is internally rigid and well-predicted; high PAE between two blocks means their relative placement is uncertain even if each block individually is confident.

Q: What do the diagnostic plots show?
A: Three diagnostic plots accompany the record. The Cα contact map visualizes the tertiary structure as a 2D adjacency matrix (8 Å cutoff, sequence-local contacts suppressed). The Ramachandran plot shows the distribution of backbone (φ, ψ) torsions, with points in the α and β basins reflecting secondary structure content. The PAE plot shows AlphaFold's inter-residue confidence as a color matrix.

Q: What is the amino-acid chain?
A: Primary structure: the covalent order of the twenty standard amino acids along the backbone. Two proteins with the same sequence will (almost always) fold to the same structure; two with 30% identity often share a fold but not the details.

Q: What do the rendered images show?
A: The six renders are orthographic views along the three Cartesian axes in both directions. Representation (cartoon, sticks, or surface) and color scheme (sequence-rainbow or by-chain) vary across proteins so the training set covers all the common visualization convent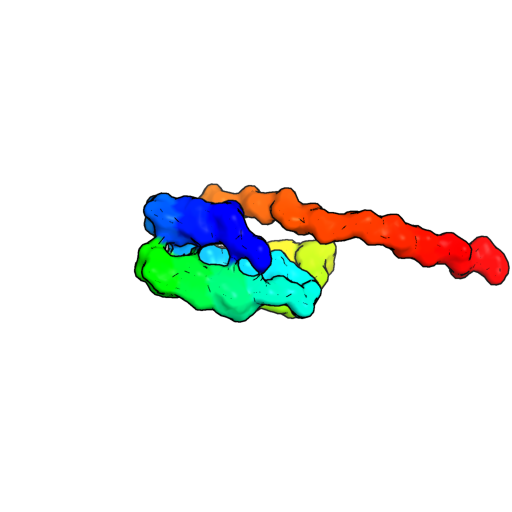ions.